Protein AF-A0AAD4XR88-F1 (afdb_monomer_lite)

Foldseek 3Di:
DPDDLCVLLVHDDDPSSVVDDLVRSVVSLVVSCVVLPCVVVVPDPCSVVSNVSNVVSNVQCNDPVSVVVSNVVVVVVVVVVVVVVVVVVVVVVVVVVVVVVVVVVVVVVVVVVVVVVVVVVVVVVVVVVVVDDDDDDDPPPPPPPPPPPDDDDDDDD

Structure (mmCIF, N/CA/C/O backbone):
data_AF-A0AAD4XR88-F1
#
_entry.id   AF-A0AAD4XR88-F1
#
loop_
_atom_site.group_PDB
_atom_site.id
_atom_site.type_symbol
_atom_site.label_atom_id
_atom_site.label_alt_id
_atom_site.label_comp_id
_atom_site.label_asym_id
_atom_site.label_entity_id
_atom_site.label_seq_id
_atom_site.pdbx_PDB_ins_code
_atom_site.Cartn_x
_atom_site.Cartn_y
_atom_site.Cartn_z
_atom_site.occupancy
_atom_site.B_iso_or_equiv
_atom_site.auth_seq_id
_atom_site.auth_comp_id
_atom_site.auth_asym_id
_atom_site.auth_atom_id
_atom_site.pdbx_PDB_model_num
ATOM 1 N N . MET A 1 1 ? -9.501 -11.304 -2.407 1.00 45.62 1 MET A N 1
ATOM 2 C CA . MET A 1 1 ? -9.636 -9.846 -2.602 1.00 45.62 1 MET A CA 1
ATOM 3 C C . MET A 1 1 ? -8.813 -9.168 -1.537 1.00 45.62 1 MET A C 1
ATOM 5 O O . MET A 1 1 ? -9.125 -9.312 -0.362 1.00 45.62 1 MET A O 1
ATOM 9 N N . GLU A 1 2 ? -7.738 -8.508 -1.936 1.00 64.38 2 GLU A N 1
ATOM 10 C CA . GLU A 1 2 ? -6.885 -7.794 -0.998 1.00 64.38 2 GLU A CA 1
ATOM 11 C C . GLU A 1 2 ? -7.485 -6.411 -0.774 1.00 64.38 2 GLU A C 1
ATOM 13 O O . GLU A 1 2 ? -7.442 -5.553 -1.649 1.00 64.38 2 GLU A O 1
ATOM 18 N N . THR A 1 3 ? -8.208 -6.275 0.331 1.00 77.06 3 THR A N 1
ATOM 19 C CA . THR A 1 3 ? -9.046 -5.106 0.605 1.00 77.06 3 THR A CA 1
ATOM 20 C C . THR A 1 3 ? -8.301 -4.228 1.592 1.00 77.06 3 THR A C 1
ATOM 22 O O . THR A 1 3 ? -7.911 -4.721 2.647 1.00 77.06 3 THR A O 1
ATOM 25 N N . ASP A 1 4 ? -8.113 -2.946 1.282 1.00 86.69 4 ASP A N 1
ATOM 26 C CA . ASP A 1 4 ? -7.461 -2.034 2.219 1.00 86.69 4 ASP A CA 1
ATOM 27 C C . ASP A 1 4 ? -8.335 -1.828 3.460 1.00 86.69 4 ASP A C 1
ATOM 29 O O . ASP A 1 4 ? -9.359 -1.141 3.424 1.00 86.69 4 ASP A O 1
ATOM 33 N N . HIS A 1 5 ? -7.921 -2.425 4.579 1.00 90.19 5 HIS A N 1
ATOM 34 C CA . HIS A 1 5 ? -8.684 -2.407 5.828 1.00 90.19 5 HIS A CA 1
ATOM 35 C C . HIS A 1 5 ? -8.903 -0.985 6.351 1.00 90.19 5 HIS A C 1
ATOM 37 O O . HIS A 1 5 ? -9.994 -0.666 6.821 1.00 90.19 5 HIS A O 1
ATOM 43 N N . TYR A 1 6 ? -7.916 -0.099 6.188 1.00 91.38 6 TYR A N 1
ATOM 44 C CA . TYR A 1 6 ? -8.051 1.313 6.548 1.00 91.38 6 TYR A CA 1
ATOM 45 C C . TYR A 1 6 ? -9.177 2.002 5.757 1.00 91.38 6 TYR A C 1
ATOM 47 O O . TYR A 1 6 ? -10.000 2.696 6.354 1.00 91.38 6 TYR A O 1
ATOM 55 N N . VAL A 1 7 ? -9.300 1.737 4.449 1.00 90.38 7 VAL A N 1
ATOM 56 C CA . VAL A 1 7 ? -10.356 2.320 3.596 1.00 90.38 7 VAL A CA 1
ATOM 57 C C . VAL A 1 7 ? -11.743 1.834 4.011 1.00 90.38 7 VAL A C 1
ATOM 59 O O . VAL A 1 7 ? -12.683 2.627 4.042 1.00 90.38 7 VAL A O 1
ATOM 62 N N . VAL A 1 8 ? -11.884 0.560 4.391 1.00 91.56 8 VAL A N 1
ATOM 63 C CA . VAL A 1 8 ? -13.170 -0.006 4.846 1.00 91.56 8 VAL A CA 1
ATOM 64 C C . VAL A 1 8 ? -13.685 0.703 6.105 1.00 91.56 8 VAL A C 1
ATOM 66 O O . VAL A 1 8 ? -14.886 0.944 6.240 1.00 91.56 8 VAL A O 1
ATOM 69 N N . LEU A 1 9 ? -12.782 1.097 7.006 1.00 90.75 9 LEU A N 1
ATOM 70 C CA . LEU A 1 9 ? -13.104 1.895 8.193 1.00 90.75 9 LEU A CA 1
ATOM 71 C C . LEU A 1 9 ? -13.278 3.396 7.902 1.00 90.75 9 LEU A C 1
ATOM 73 O O . LEU A 1 9 ? -13.705 4.136 8.787 1.00 90.75 9 LEU A O 1
ATOM 77 N N . GLY A 1 10 ? -12.986 3.850 6.680 1.00 88.75 10 GLY A N 1
ATOM 78 C CA . GLY A 1 10 ? -13.000 5.265 6.302 1.00 88.75 10 GLY A CA 1
ATOM 79 C C . GLY A 1 10 ? -11.789 6.049 6.815 1.00 88.75 10 GLY A C 1
ATOM 80 O O . GLY A 1 10 ? -11.880 7.259 7.003 1.00 88.75 10 GLY A O 1
ATOM 81 N N . LEU A 1 11 ? -10.675 5.365 7.079 1.00 89.75 11 LEU A N 1
ATOM 82 C CA . LEU A 1 11 ? -9.412 5.952 7.515 1.00 89.75 11 LEU A CA 1
ATOM 83 C C . LEU A 1 11 ? -8.451 6.128 6.326 1.00 89.75 11 LEU A C 1
ATOM 85 O O . LEU A 1 11 ? -8.517 5.366 5.355 1.00 89.75 11 LEU A O 1
ATOM 89 N N . PRO A 1 12 ? -7.539 7.116 6.379 1.00 86.69 12 PRO A N 1
ATOM 90 C CA . PRO A 1 12 ? -6.546 7.303 5.331 1.00 86.69 12 PRO A CA 1
ATOM 91 C C . PRO A 1 12 ? -5.568 6.120 5.295 1.00 86.69 12 PRO A C 1
ATOM 93 O O . PRO A 1 12 ? -5.097 5.655 6.333 1.00 86.69 12 PRO A O 1
ATOM 96 N N . SER A 1 13 ? -5.253 5.642 4.091 1.00 82.44 13 SER A N 1
ATOM 97 C CA . SER A 1 13 ? -4.280 4.560 3.880 1.00 82.44 13 SER A CA 1
ATOM 98 C C . SER A 1 13 ? -2.852 5.101 3.748 1.00 82.44 13 SER A C 1
ATOM 100 O O . SER A 1 13 ? -2.653 6.227 3.291 1.00 82.44 13 SER A O 1
ATOM 102 N N . GLY A 1 14 ? -1.856 4.300 4.142 1.00 76.88 14 GLY A N 1
ATOM 103 C CA . GLY A 1 14 ? -0.428 4.641 4.065 1.00 76.88 14 GLY A CA 1
ATOM 104 C C . GLY A 1 14 ? 0.159 5.171 5.379 1.00 76.88 14 GLY A C 1
ATOM 105 O O . GLY A 1 14 ? -0.297 4.815 6.465 1.00 76.88 14 GLY A O 1
ATOM 106 N N . ASP A 1 15 ? 1.158 6.054 5.285 1.00 75.31 15 ASP A N 1
ATOM 107 C CA . ASP A 1 15 ? 1.822 6.687 6.436 1.00 75.31 15 ASP A CA 1
ATOM 108 C C . ASP A 1 15 ? 0.881 7.351 7.461 1.00 75.31 15 ASP A C 1
ATOM 110 O O . ASP A 1 15 ? 1.130 7.204 8.662 1.00 75.31 15 ASP A O 1
ATOM 1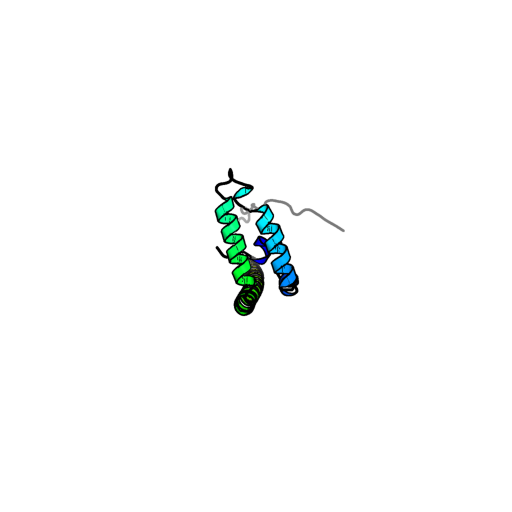14 N N . PRO A 1 16 ? -0.208 8.056 7.073 1.00 80.81 16 PRO A N 1
ATOM 115 C CA . PRO A 1 16 ? -1.155 8.584 8.057 1.00 80.81 16 PRO A CA 1
ATOM 116 C C . PRO A 1 16 ? -1.950 7.472 8.760 1.00 80.81 16 PRO A C 1
ATOM 118 O O . PRO A 1 16 ? -2.250 7.609 9.943 1.00 80.81 16 PRO A O 1
ATOM 121 N N . GLY A 1 17 ? -2.219 6.358 8.067 1.00 79.31 17 GLY A N 1
ATOM 122 C CA . GLY A 1 17 ? -2.867 5.148 8.591 1.00 79.31 17 GLY A CA 1
ATOM 123 C C . GLY A 1 17 ? -2.103 4.528 9.767 1.00 79.31 17 GLY A C 1
ATOM 124 O O . GLY A 1 17 ? -2.668 4.162 10.799 1.00 79.31 17 GLY A O 1
ATOM 125 N N . LYS A 1 18 ? -0.775 4.491 9.643 1.00 80.50 18 LYS A N 1
ATOM 126 C CA . LYS A 1 18 ? 0.133 3.936 10.655 1.00 80.50 18 LYS A CA 1
ATOM 127 C C . LYS A 1 18 ? 0.195 4.769 11.939 1.00 80.50 18 LYS A C 1
ATOM 129 O O . LYS A 1 18 ? 0.441 4.224 13.009 1.00 80.50 18 LYS A O 1
ATOM 134 N N . LYS A 1 19 ? -0.048 6.081 11.848 1.00 85.19 19 LYS A N 1
ATOM 135 C CA . LYS A 1 19 ? -0.005 7.008 12.994 1.00 85.19 19 LYS A CA 1
ATOM 136 C C . LYS A 1 19 ? -1.264 6.972 13.866 1.00 85.19 19 LYS A C 1
ATOM 138 O O . LYS A 1 19 ? -1.252 7.551 14.947 1.00 85.19 19 LYS A O 1
ATOM 143 N N . LEU A 1 20 ? -2.342 6.329 13.408 1.00 88.06 20 LEU A N 1
ATOM 144 C CA . LEU A 1 20 ? -3.592 6.244 14.164 1.00 88.06 20 LEU A CA 1
ATOM 145 C C . LEU A 1 20 ? -3.447 5.361 15.402 1.00 88.06 20 LEU A C 1
ATOM 147 O O . LEU A 1 20 ? -2.887 4.261 15.338 1.00 88.06 20 LEU A O 1
ATOM 151 N N . THR A 1 21 ? -4.020 5.831 16.508 1.00 90.31 21 THR A N 1
ATOM 152 C CA . THR A 1 21 ? -4.098 5.068 17.754 1.00 90.31 21 THR A CA 1
ATOM 153 C C . THR A 1 21 ? -5.246 4.062 17.707 1.00 90.31 21 THR A C 1
ATOM 155 O O . THR A 1 21 ? -6.217 4.224 16.962 1.00 90.31 21 THR A O 1
ATOM 158 N N . ASP A 1 22 ? -5.190 3.029 18.545 1.00 90.62 22 ASP A N 1
ATOM 159 C CA . ASP A 1 22 ? -6.248 2.009 18.601 1.00 90.62 22 ASP A CA 1
ATOM 160 C C . ASP A 1 22 ? -7.598 2.599 19.042 1.00 90.62 22 ASP A C 1
ATOM 162 O O . ASP A 1 22 ? -8.669 2.108 18.667 1.00 90.62 22 ASP A O 1
ATOM 166 N N . ALA A 1 23 ? -7.560 3.702 19.799 1.00 91.94 23 ALA A N 1
ATOM 167 C CA . ALA A 1 23 ? -8.739 4.470 20.177 1.00 91.94 23 ALA A CA 1
ATOM 168 C C . ALA A 1 23 ? -9.437 5.086 18.953 1.00 91.94 23 ALA A C 1
ATOM 170 O O . ALA A 1 23 ? -10.667 5.012 18.851 1.00 91.94 23 A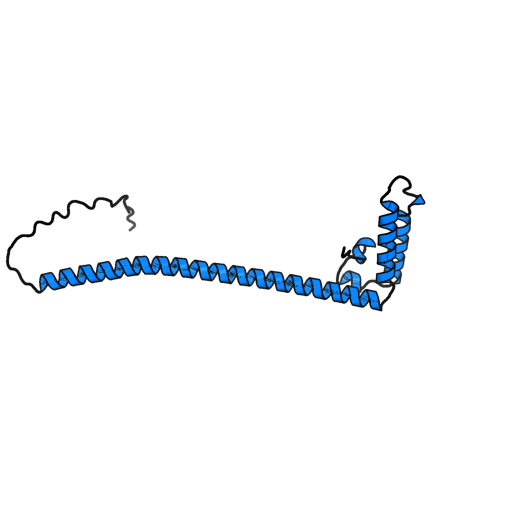LA A O 1
ATOM 171 N N . ASP A 1 24 ? -8.671 5.625 18.003 1.00 91.94 24 ASP A N 1
ATOM 172 C CA . ASP A 1 24 ? -9.202 6.214 16.772 1.00 91.94 24 ASP A CA 1
ATOM 173 C C . ASP A 1 24 ? -9.816 5.146 15.864 1.00 91.94 24 ASP A C 1
ATOM 175 O O . ASP A 1 24 ? -10.928 5.319 15.359 1.00 91.94 24 ASP A O 1
ATOM 179 N N . ILE A 1 25 ? -9.148 3.995 15.733 1.00 92.50 25 ILE A N 1
ATOM 180 C CA . ILE A 1 25 ? -9.642 2.846 14.958 1.00 92.50 25 ILE A CA 1
ATOM 181 C C . ILE A 1 25 ? -10.957 2.330 15.557 1.00 92.50 25 ILE A C 1
ATOM 183 O O . ILE A 1 25 ? -11.940 2.111 14.844 1.00 92.50 25 ILE A O 1
ATOM 187 N N . LYS A 1 26 ? -11.028 2.209 16.888 1.00 93.31 26 LYS A N 1
ATOM 188 C CA . LYS A 1 26 ? -12.248 1.803 17.598 1.00 93.31 26 LYS A CA 1
ATOM 189 C C . LYS A 1 26 ? -13.378 2.821 17.434 1.00 93.31 26 LYS A C 1
ATOM 191 O O . LYS A 1 26 ? -14.542 2.431 17.320 1.00 93.31 26 LYS A O 1
ATOM 196 N N . LYS A 1 27 ? -13.067 4.119 17.429 1.00 94.50 27 LYS A N 1
ATOM 197 C CA . LYS A 1 27 ? -14.049 5.186 17.197 1.00 94.50 27 LYS A CA 1
ATOM 198 C C . LYS A 1 27 ? -14.605 5.118 15.774 1.00 94.50 27 LYS A C 1
ATOM 200 O O . LYS A 1 27 ? -15.825 5.133 15.616 1.00 94.50 27 LYS A O 1
ATOM 205 N N . ALA A 1 28 ? -13.739 4.972 14.772 1.00 94.12 28 ALA A N 1
ATOM 206 C CA . ALA A 1 28 ? -14.130 4.827 13.370 1.00 94.12 28 ALA A CA 1
ATOM 207 C C . ALA A 1 28 ? -15.025 3.596 13.154 1.00 94.12 28 ALA A C 1
ATOM 209 O O . ALA A 1 28 ? -16.109 3.717 12.579 1.00 94.12 28 ALA A O 1
ATOM 210 N N . TYR A 1 29 ? -14.646 2.447 13.726 1.00 95.12 29 TYR A N 1
ATOM 211 C CA . TYR A 1 29 ? -15.446 1.221 13.688 1.00 95.12 29 TYR A CA 1
ATOM 212 C C . TYR A 1 29 ? -16.856 1.431 14.248 1.00 95.12 29 TYR A C 1
ATOM 214 O O . TYR A 1 29 ? -17.839 1.102 13.591 1.00 95.12 29 TYR A O 1
ATOM 222 N N . LYS A 1 30 ? -16.984 2.041 15.434 1.00 94.12 30 LYS A N 1
ATOM 223 C CA . LYS A 1 30 ? -18.292 2.293 16.063 1.00 94.12 30 LYS A CA 1
ATOM 224 C C . LYS A 1 30 ? -19.191 3.212 15.239 1.00 94.12 30 LYS A C 1
ATOM 226 O O . LYS A 1 30 ? -20.414 3.096 15.315 1.00 94.12 30 LYS A O 1
ATOM 231 N N . THR A 1 31 ? -18.618 4.176 14.527 1.00 93.62 31 THR A N 1
ATOM 232 C CA . THR A 1 31 ? -19.377 5.065 13.640 1.00 93.62 31 THR A CA 1
ATOM 233 C C . THR A 1 31 ? -19.848 4.295 12.410 1.00 93.62 31 THR A C 1
ATOM 235 O O . THR A 1 31 ? -21.050 4.229 12.164 1.00 93.62 31 THR A O 1
ATOM 238 N N . LYS A 1 32 ? -18.939 3.589 11.730 1.00 92.62 32 LYS A N 1
ATOM 239 C CA . LYS A 1 32 ? -19.258 2.783 10.543 1.00 92.62 32 LYS A CA 1
ATOM 240 C C . LYS A 1 32 ? -20.229 1.639 10.821 1.00 92.62 32 LYS A C 1
ATOM 242 O O . LYS A 1 32 ? -21.139 1.408 10.032 1.00 92.62 32 LYS A O 1
ATOM 247 N N . ALA A 1 33 ? -20.103 0.966 11.961 1.00 93.12 33 ALA A N 1
ATOM 248 C CA . ALA A 1 33 ? -20.995 -0.122 12.351 1.00 93.12 33 ALA A CA 1
ATOM 249 C C . ALA A 1 33 ? -22.440 0.363 12.535 1.00 93.12 33 ALA A C 1
ATOM 251 O O . ALA A 1 33 ? -23.371 -0.347 12.179 1.00 93.12 33 ALA A O 1
ATOM 252 N N . ARG A 1 34 ? -22.639 1.591 13.036 1.00 91.62 34 ARG A N 1
ATOM 253 C CA . ARG A 1 34 ? -23.972 2.203 13.182 1.00 91.62 34 ARG A CA 1
ATOM 254 C C . ARG A 1 34 ? -24.590 2.649 11.858 1.00 91.62 34 ARG A C 1
ATOM 256 O O . ARG A 1 34 ? -25.814 2.774 11.801 1.00 91.62 34 ARG A O 1
ATOM 263 N N . GLU A 1 35 ? -23.766 2.928 10.851 1.00 89.12 35 GLU A N 1
ATOM 264 C CA . GLU A 1 35 ? -24.186 3.282 9.488 1.00 89.12 35 GLU A CA 1
ATOM 265 C C . GLU A 1 35 ? -24.538 2.035 8.666 1.00 89.12 35 GLU A C 1
ATOM 267 O O . GLU A 1 35 ? -25.523 2.030 7.934 1.00 89.12 35 GLU A O 1
ATOM 272 N N . LEU A 1 36 ? -23.737 0.974 8.799 1.00 90.06 36 LEU A N 1
ATOM 273 C CA . LEU A 1 36 ? -23.838 -0.256 8.008 1.00 90.06 36 LEU A CA 1
ATOM 274 C C . LEU A 1 36 ? -24.621 -1.379 8.705 1.00 90.06 36 LEU A C 1
ATOM 276 O O . LEU A 1 36 ? -24.625 -2.506 8.216 1.00 90.06 36 LEU A O 1
ATOM 280 N N . HIS A 1 37 ? -25.271 -1.098 9.835 1.00 87.62 37 HIS A N 1
ATOM 281 C CA . HIS A 1 37 ? -26.010 -2.111 10.582 1.00 87.62 37 HIS A CA 1
ATOM 282 C C . HIS A 1 37 ? -27.195 -2.660 9.760 1.00 87.62 37 HIS A C 1
ATOM 284 O O . HIS A 1 37 ? -27.980 -1.856 9.243 1.00 87.62 37 HIS A O 1
ATOM 290 N N . PRO A 1 38 ? -27.385 -3.992 9.676 1.00 89.88 38 PRO A N 1
ATOM 291 C CA . PRO A 1 38 ? -28.454 -4.596 8.873 1.00 89.88 38 PRO A CA 1
ATOM 292 C C . PRO A 1 38 ? -29.861 -4.192 9.337 1.00 89.88 38 PRO A C 1
ATOM 294 O O . PRO A 1 38 ? -30.747 -4.037 8.507 1.00 89.88 38 PRO A O 1
ATOM 297 N N . ASP A 1 39 ? -30.048 -3.913 10.632 1.00 89.00 39 ASP A N 1
ATOM 298 C CA . ASP A 1 39 ? -31.331 -3.439 11.195 1.00 89.00 39 ASP A CA 1
ATOM 299 C C . ASP A 1 39 ? -31.819 -2.118 10.575 1.00 89.00 39 ASP A C 1
ATOM 301 O O . ASP A 1 39 ? -33.005 -1.924 10.343 1.00 89.00 39 ASP A O 1
ATOM 305 N N . LYS A 1 40 ? -30.896 -1.206 10.237 1.00 86.62 40 LYS A N 1
ATOM 306 C CA . LYS A 1 40 ? -31.244 0.073 9.593 1.00 86.62 40 LYS A CA 1
ATOM 307 C C . LYS A 1 40 ? -31.376 -0.038 8.077 1.00 86.62 40 LYS A C 1
ATOM 309 O O . LYS A 1 40 ? -31.850 0.897 7.437 1.00 86.62 40 LYS A O 1
ATOM 314 N N . ARG A 1 41 ? -30.912 -1.147 7.498 1.00 83.75 41 ARG A N 1
ATOM 315 C CA . ARG A 1 41 ? -30.885 -1.406 6.055 1.00 83.75 41 ARG A CA 1
ATOM 316 C C . ARG A 1 41 ? -31.490 -2.77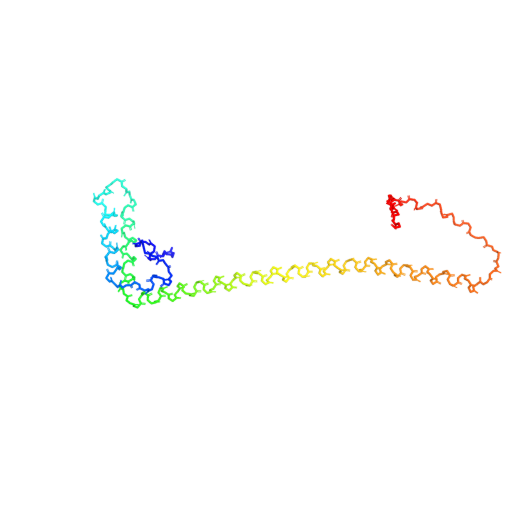6 5.729 1.00 83.75 41 ARG A C 1
ATOM 318 O O . ARG A 1 41 ? -30.824 -3.592 5.093 1.00 83.75 41 ARG A O 1
ATOM 325 N N . PRO A 1 42 ? -32.752 -3.032 6.121 1.00 81.75 42 PRO A N 1
ATOM 326 C CA . PRO A 1 42 ? -33.395 -4.325 5.888 1.00 81.75 42 PRO A CA 1
ATOM 327 C C . PRO A 1 42 ? -33.616 -4.623 4.395 1.00 81.75 42 PRO A C 1
ATOM 329 O O . PRO A 1 42 ? -33.747 -5.780 4.013 1.00 81.75 42 PRO A O 1
ATOM 332 N N . ASN A 1 43 ? -33.618 -3.591 3.546 1.00 83.94 43 ASN A N 1
ATOM 333 C CA . ASN A 1 43 ? -33.870 -3.711 2.107 1.00 83.94 43 ASN A CA 1
ATOM 334 C C . ASN A 1 43 ? -32.599 -3.971 1.276 1.00 83.94 43 ASN A C 1
ATOM 336 O O . ASN A 1 43 ? -32.703 -4.254 0.085 1.00 83.94 43 ASN A O 1
ATOM 340 N N . ASP A 1 44 ? -31.406 -3.868 1.876 1.00 87.50 44 ASP A N 1
ATOM 341 C CA . ASP A 1 44 ? -30.135 -4.038 1.170 1.00 87.50 44 ASP A CA 1
ATOM 342 C C . ASP A 1 44 ? -29.561 -5.448 1.410 1.00 87.50 44 ASP A C 1
ATOM 344 O O . ASP A 1 44 ? -29.014 -5.713 2.486 1.00 87.50 44 ASP A O 1
ATOM 348 N N . PRO A 1 45 ? -29.548 -6.350 0.409 1.00 86.56 45 PRO A N 1
ATOM 349 C CA . PRO A 1 45 ? -28.974 -7.693 0.571 1.00 86.56 45 PRO A CA 1
ATOM 350 C C . PRO A 1 45 ? -27.456 -7.666 0.830 1.00 86.56 45 PRO A C 1
ATOM 352 O O . PRO A 1 45 ? -26.889 -8.593 1.407 1.00 86.56 45 PRO A O 1
ATOM 355 N N . ASN A 1 46 ? -26.786 -6.572 0.456 1.00 88.38 46 ASN A N 1
ATOM 356 C CA . ASN A 1 46 ? -25.351 -6.376 0.661 1.00 88.38 46 ASN A CA 1
ATOM 357 C C . ASN A 1 46 ? -24.991 -5.832 2.054 1.00 88.38 46 ASN A C 1
ATOM 359 O O . ASN A 1 46 ? -23.803 -5.761 2.381 1.00 88.38 46 ASN A O 1
ATOM 363 N N . ALA A 1 47 ? -25.969 -5.438 2.880 1.00 88.81 47 ALA A N 1
ATOM 364 C CA . ALA A 1 47 ? -25.705 -4.876 4.207 1.00 88.81 47 ALA A CA 1
ATOM 365 C C . ALA A 1 47 ? -24.923 -5.861 5.088 1.00 88.81 47 ALA A C 1
ATOM 367 O O . ALA A 1 47 ? -23.920 -5.483 5.691 1.00 88.81 47 ALA A O 1
ATOM 368 N N . ASN A 1 48 ? -25.310 -7.139 5.065 1.00 89.25 48 ASN A N 1
ATOM 369 C CA . ASN A 1 48 ? -24.635 -8.190 5.824 1.00 89.25 48 ASN A CA 1
ATOM 370 C C . ASN A 1 48 ? -23.176 -8.387 5.371 1.00 89.25 48 ASN A C 1
ATOM 372 O O . ASN A 1 48 ? -22.261 -8.416 6.190 1.00 89.25 48 ASN A O 1
ATOM 376 N N . ILE A 1 49 ? -22.936 -8.429 4.056 1.00 91.12 49 ILE A N 1
ATOM 377 C CA . ILE A 1 49 ? -21.590 -8.599 3.483 1.00 91.12 49 ILE A CA 1
ATOM 378 C C . ILE A 1 49 ? -20.686 -7.421 3.865 1.00 91.12 49 ILE A C 1
ATOM 380 O O . ILE A 1 49 ? -19.529 -7.606 4.239 1.00 91.12 49 ILE A O 1
ATOM 384 N N . ASN A 1 50 ? -21.202 -6.195 3.780 1.00 90.12 50 ASN A N 1
ATOM 385 C CA . ASN A 1 50 ? -20.442 -4.996 4.123 1.00 90.12 50 ASN A CA 1
ATOM 386 C C . ASN A 1 50 ? -20.148 -4.915 5.625 1.00 90.12 50 ASN A C 1
ATOM 388 O O . ASN A 1 50 ? -19.045 -4.524 6.007 1.00 90.12 50 ASN A O 1
ATOM 392 N N . PHE A 1 51 ? -21.096 -5.329 6.468 1.00 92.38 51 PHE A N 1
ATOM 393 C CA . PHE A 1 51 ? -20.893 -5.418 7.910 1.00 92.38 51 PHE A CA 1
ATOM 394 C C . PHE A 1 51 ? -19.834 -6.468 8.268 1.00 92.38 51 PHE A C 1
ATOM 396 O O . PHE A 1 51 ? -18.919 -6.183 9.039 1.00 92.38 51 PHE A O 1
ATOM 403 N N . GLN A 1 52 ? -19.878 -7.639 7.628 1.00 92.06 52 GLN A N 1
ATOM 404 C CA . GLN A 1 52 ? -18.865 -8.677 7.805 1.00 92.06 52 GLN A CA 1
ATOM 405 C C . GLN A 1 52 ? -17.472 -8.180 7.389 1.00 92.06 52 GLN A C 1
ATOM 407 O O . GLN A 1 52 ? -16.515 -8.338 8.142 1.00 92.06 52 GLN A O 1
ATOM 412 N N . LYS A 1 53 ? -17.356 -7.494 6.242 1.00 92.88 53 LYS A N 1
ATOM 413 C CA . LYS A 1 53 ? -16.096 -6.869 5.791 1.00 92.88 53 LYS A CA 1
ATOM 414 C C . LYS A 1 53 ? -15.566 -5.833 6.783 1.00 92.88 53 LYS A C 1
ATOM 416 O O . LYS A 1 53 ? -14.357 -5.781 7.021 1.00 92.88 53 LYS A O 1
ATOM 421 N N . LEU A 1 54 ? -16.450 -5.010 7.351 1.00 93.56 54 LEU A N 1
ATOM 422 C CA . LEU A 1 54 ? -16.092 -4.033 8.377 1.00 93.56 54 LEU A CA 1
ATOM 423 C C . LEU A 1 54 ? -15.534 -4.731 9.623 1.00 93.56 54 LEU A C 1
ATOM 425 O O . LEU A 1 54 ? -14.499 -4.315 10.141 1.00 93.56 54 LEU A O 1
ATOM 429 N N . GLN A 1 55 ? -16.183 -5.806 10.065 1.00 93.69 55 GLN A N 1
ATOM 430 C CA . GLN A 1 55 ? -15.768 -6.567 11.238 1.00 93.69 55 GLN A CA 1
ATOM 431 C C . GLN A 1 55 ? -14.418 -7.260 11.027 1.00 93.69 55 GLN A C 1
ATOM 433 O O . GLN A 1 55 ? -13.505 -7.054 11.821 1.00 93.69 55 GLN A O 1
ATOM 438 N N . THR A 1 56 ? -14.228 -7.955 9.899 1.00 93.50 56 THR A N 1
ATOM 439 C CA . THR A 1 56 ? -12.936 -8.570 9.550 1.00 93.50 56 THR A CA 1
ATOM 440 C C . THR A 1 56 ? -11.810 -7.537 9.477 1.00 93.50 56 THR A C 1
ATOM 442 O O . THR A 1 56 ? -10.697 -7.798 9.926 1.00 93.50 56 THR A O 1
ATOM 445 N N . SER A 1 57 ? -12.092 -6.344 8.944 1.00 93.56 57 SER A N 1
ATOM 446 C CA . SER A 1 57 ? -11.100 -5.264 8.869 1.00 93.56 57 SER A CA 1
ATOM 447 C C . SER A 1 57 ? -10.714 -4.746 10.255 1.00 93.56 57 SER A C 1
ATOM 449 O O . SER A 1 57 ? -9.537 -4.504 10.514 1.00 93.56 57 SER A O 1
ATOM 451 N N . TYR A 1 58 ? -11.682 -4.614 11.165 1.00 94.44 58 TYR A N 1
ATOM 452 C CA . TYR A 1 58 ? -11.411 -4.228 12.547 1.00 94.44 58 TYR A CA 1
ATOM 453 C C . TYR A 1 58 ? -10.582 -5.282 13.288 1.00 94.44 58 TYR A C 1
ATOM 455 O O . TYR A 1 58 ? -9.625 -4.918 13.966 1.00 94.44 58 TYR A O 1
ATOM 463 N N . ASP A 1 59 ? -10.884 -6.569 13.113 1.00 93.50 59 ASP A N 1
ATOM 464 C CA . ASP A 1 59 ? -10.155 -7.659 13.774 1.00 93.50 59 ASP A CA 1
ATOM 465 C C . ASP A 1 59 ? -8.674 -7.705 13.365 1.00 93.50 59 ASP A C 1
ATOM 467 O O . ASP A 1 59 ? -7.804 -7.978 14.189 1.00 93.50 59 ASP A O 1
ATOM 471 N N . ILE A 1 60 ? -8.367 -7.394 12.102 1.00 92.75 60 ILE A N 1
ATOM 472 C CA . ILE A 1 60 ? -6.988 -7.335 11.596 1.00 92.75 60 ILE A CA 1
ATOM 473 C C . ILE A 1 60 ? -6.241 -6.120 12.152 1.00 92.75 60 ILE A C 1
ATOM 475 O O . ILE A 1 60 ? -5.077 -6.240 12.524 1.00 92.75 60 ILE A O 1
ATOM 479 N N . LEU A 1 61 ? -6.893 -4.956 12.219 1.00 90.94 61 LEU A N 1
ATOM 480 C CA . LEU A 1 61 ? -6.249 -3.722 12.680 1.00 90.94 61 LEU A CA 1
ATOM 481 C C . LEU A 1 61 ? -6.160 -3.605 14.204 1.00 90.94 61 LEU A C 1
ATOM 483 O O . LEU A 1 61 ? -5.321 -2.858 14.699 1.00 90.94 61 LEU A O 1
ATOM 487 N N . LYS A 1 62 ? -7.017 -4.314 14.942 1.00 92.00 62 LYS A N 1
ATOM 488 C CA . LYS A 1 62 ? -6.990 -4.368 16.407 1.00 92.00 62 LYS A CA 1
ATOM 489 C C . LYS A 1 62 ? -5.784 -5.155 16.924 1.00 92.00 62 LYS A C 1
ATOM 491 O O . LYS A 1 62 ? -5.233 -4.800 17.961 1.00 92.00 62 LYS A O 1
ATOM 496 N N . ASP A 1 63 ? -5.395 -6.222 16.230 1.00 92.94 63 ASP A N 1
ATOM 497 C CA . ASP A 1 63 ? -4.265 -7.059 16.628 1.00 92.94 63 ASP A CA 1
ATOM 498 C C . ASP A 1 63 ? -2.949 -6.450 16.125 1.00 92.94 63 ASP A C 1
ATOM 500 O O . ASP A 1 63 ? -2.686 -6.421 14.922 1.00 92.94 63 ASP A O 1
ATOM 504 N N . GLU A 1 64 ? -2.069 -6.032 17.038 1.00 90.94 64 GLU A N 1
ATOM 505 C CA . GLU A 1 64 ? -0.803 -5.369 16.685 1.00 90.94 64 GLU A CA 1
ATOM 506 C C . GLU A 1 64 ? 0.066 -6.182 15.714 1.00 90.94 64 GLU A C 1
ATOM 508 O O . GLU A 1 64 ? 0.684 -5.624 14.808 1.00 90.94 64 GLU A O 1
ATOM 513 N N . ILE A 1 65 ? 0.118 -7.506 15.885 1.00 92.88 65 ILE A N 1
ATOM 514 C CA . ILE A 1 65 ? 0.919 -8.399 15.034 1.00 92.88 65 ILE A CA 1
ATOM 515 C C . ILE A 1 65 ? 0.361 -8.417 13.606 1.00 92.88 65 ILE A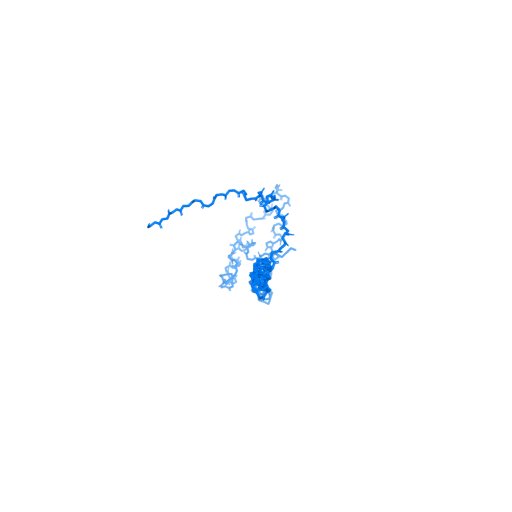 C 1
ATOM 517 O O . ILE A 1 65 ? 1.116 -8.293 12.640 1.00 92.88 65 ILE A O 1
ATOM 521 N N . LYS A 1 66 ? -0.964 -8.538 13.462 1.00 92.44 66 LYS A N 1
ATOM 522 C CA . LYS A 1 66 ? -1.625 -8.554 12.151 1.00 92.44 66 LYS A CA 1
ATOM 523 C C . LYS A 1 66 ? -1.526 -7.192 11.475 1.00 92.44 66 LYS A C 1
ATOM 525 O O . LYS A 1 66 ? -1.238 -7.139 10.283 1.00 92.44 66 LYS A O 1
ATOM 530 N N . ARG A 1 67 ? -1.675 -6.107 12.240 1.00 91.31 67 ARG A N 1
ATOM 531 C CA . ARG A 1 67 ? -1.493 -4.733 11.763 1.00 91.31 67 ARG A CA 1
ATOM 532 C C . ARG A 1 67 ? -0.085 -4.509 11.219 1.00 91.31 67 ARG A C 1
ATOM 534 O O . ARG A 1 67 ? 0.047 -4.029 10.101 1.00 91.31 67 ARG A O 1
ATOM 541 N N . LYS A 1 68 ? 0.955 -4.925 11.951 1.00 90.94 68 LYS A N 1
ATOM 542 C CA . LYS A 1 68 ? 2.350 -4.832 11.484 1.00 90.94 68 LYS A CA 1
ATOM 543 C C . LYS A 1 68 ? 2.570 -5.607 10.187 1.00 90.94 68 LYS A C 1
ATOM 545 O O . LYS A 1 68 ? 3.082 -5.044 9.231 1.00 90.94 68 LYS A O 1
ATOM 550 N N . CYS A 1 69 ? 2.119 -6.860 10.128 1.00 91.31 69 CYS A N 1
ATOM 551 C CA . CYS A 1 69 ? 2.249 -7.682 8.923 1.00 91.31 69 CYS A CA 1
ATOM 552 C C . CYS A 1 69 ? 1.533 -7.055 7.714 1.00 91.31 69 CYS A C 1
ATOM 554 O O . CYS A 1 69 ? 2.072 -7.044 6.607 1.00 91.31 69 CYS A O 1
ATOM 556 N N . PHE A 1 70 ? 0.342 -6.495 7.930 1.00 90.31 70 PHE A N 1
ATOM 557 C CA . PHE A 1 70 ? -0.406 -5.789 6.897 1.00 90.31 70 PHE A CA 1
ATOM 558 C C . PHE A 1 70 ? 0.316 -4.516 6.431 1.00 90.31 70 PHE A C 1
ATOM 560 O O . PHE A 1 70 ? 0.461 -4.300 5.228 1.00 90.31 70 PHE A O 1
ATOM 567 N N . ASP A 1 71 ? 0.822 -3.706 7.361 1.00 90.00 71 ASP A N 1
ATOM 568 C CA . ASP A 1 71 ? 1.577 -2.490 7.051 1.00 90.00 71 ASP A CA 1
ATOM 569 C C . ASP A 1 71 ? 2.873 -2.811 6.278 1.00 90.00 71 ASP A C 1
ATOM 571 O O . ASP A 1 71 ? 3.197 -2.128 5.303 1.00 90.00 71 ASP A O 1
ATOM 575 N N . ASP A 1 72 ? 3.585 -3.876 6.657 1.00 90.12 72 ASP A N 1
ATOM 576 C CA . ASP A 1 72 ? 4.781 -4.352 5.953 1.00 90.12 72 ASP A CA 1
ATOM 577 C C . ASP A 1 72 ? 4.436 -4.800 4.530 1.00 90.12 72 ASP A C 1
ATOM 579 O O . ASP A 1 72 ? 5.107 -4.431 3.564 1.00 90.12 72 ASP A O 1
ATOM 583 N N . LEU A 1 73 ? 3.346 -5.550 4.372 1.00 89.94 73 LEU A N 1
ATOM 584 C CA . LEU A 1 73 ? 2.861 -5.979 3.068 1.00 89.94 73 LEU A CA 1
ATOM 585 C C . LEU A 1 73 ? 2.506 -4.782 2.172 1.00 89.94 73 LEU A C 1
ATOM 587 O O . LEU A 1 73 ? 2.871 -4.770 0.991 1.00 89.94 73 LEU A O 1
ATOM 591 N N . LEU A 1 74 ? 1.842 -3.759 2.718 1.00 88.44 74 LEU A N 1
ATOM 592 C CA . LEU A 1 74 ? 1.552 -2.522 1.992 1.00 88.44 74 LEU A CA 1
ATOM 593 C C . LEU A 1 74 ? 2.838 -1.803 1.580 1.00 88.44 74 LEU A C 1
ATOM 595 O O . LEU A 1 74 ? 2.963 -1.378 0.429 1.00 88.44 74 LEU A O 1
ATOM 599 N N . HIS A 1 75 ? 3.816 -1.719 2.481 1.00 87.81 75 HIS A N 1
ATOM 600 C CA . HIS A 1 75 ? 5.120 -1.136 2.188 1.00 87.81 75 HIS A CA 1
ATOM 601 C C . HIS A 1 75 ? 5.821 -1.876 1.038 1.00 87.81 75 HIS A C 1
ATOM 603 O O . HIS A 1 75 ? 6.238 -1.250 0.058 1.00 87.81 75 HIS A O 1
ATOM 609 N N . PHE A 1 76 ? 5.875 -3.211 1.085 1.00 90.38 76 PHE A N 1
ATOM 610 C CA . PHE A 1 76 ? 6.459 -4.022 0.016 1.00 90.38 76 PHE A CA 1
ATOM 611 C C . PHE A 1 76 ? 5.709 -3.879 -1.309 1.00 90.38 76 PHE A C 1
ATOM 613 O O . PHE A 1 76 ? 6.345 -3.848 -2.365 1.00 90.38 76 PHE A O 1
ATOM 620 N N . ARG A 1 77 ? 4.375 -3.756 -1.290 1.00 87.94 77 ARG A N 1
ATOM 621 C CA . ARG A 1 77 ? 3.579 -3.503 -2.500 1.00 87.94 77 ARG A CA 1
ATOM 622 C C . ARG A 1 77 ? 3.964 -2.175 -3.138 1.00 87.94 77 ARG A C 1
ATOM 624 O O . ARG A 1 77 ? 4.262 -2.148 -4.331 1.00 87.94 77 ARG A O 1
ATOM 631 N N . VAL A 1 78 ? 3.987 -1.097 -2.355 1.00 87.62 78 VAL A N 1
ATOM 632 C CA . VAL A 1 78 ? 4.353 0.240 -2.846 1.00 87.62 78 VAL A CA 1
ATOM 633 C C . VAL A 1 78 ? 5.784 0.236 -3.385 1.00 87.62 78 VAL A C 1
ATOM 635 O O . VAL A 1 78 ? 6.042 0.767 -4.465 1.00 87.62 78 VAL A O 1
ATOM 638 N N . GLN A 1 79 ? 6.713 -0.416 -2.684 1.00 89.19 79 GLN A N 1
ATOM 639 C CA . GLN A 1 79 ? 8.102 -0.546 -3.119 1.00 89.19 79 GLN A CA 1
ATOM 640 C C . GLN A 1 79 ? 8.222 -1.326 -4.435 1.00 89.19 79 GLN A C 1
ATOM 642 O O . GLN A 1 79 ? 8.899 -0.871 -5.358 1.00 89.19 79 GLN A O 1
ATOM 647 N N . ARG A 1 80 ? 7.529 -2.463 -4.559 1.00 89.69 80 ARG A N 1
ATOM 648 C CA . ARG A 1 80 ? 7.514 -3.278 -5.781 1.00 89.69 80 ARG A CA 1
ATOM 649 C C . ARG A 1 80 ? 6.916 -2.516 -6.957 1.00 89.69 80 ARG A C 1
ATOM 651 O O . ARG A 1 80 ? 7.466 -2.567 -8.052 1.00 89.69 80 ARG A O 1
ATOM 658 N N . GLN A 1 81 ? 5.818 -1.795 -6.739 1.00 88.06 81 GLN A N 1
ATOM 659 C CA . GLN A 1 81 ? 5.180 -1.002 -7.785 1.00 88.06 81 GLN A CA 1
ATOM 660 C C . GLN A 1 81 ? 6.124 0.090 -8.296 1.00 88.06 81 GLN A C 1
ATOM 662 O O . GLN A 1 81 ? 6.311 0.212 -9.504 1.00 88.06 81 GLN A O 1
ATOM 667 N N . ARG A 1 82 ? 6.802 0.806 -7.387 1.00 87.75 82 ARG A N 1
ATOM 668 C CA . ARG A 1 82 ? 7.836 1.789 -7.748 1.00 87.75 82 ARG A CA 1
ATOM 669 C C . ARG A 1 82 ? 8.957 1.159 -8.573 1.00 87.75 82 ARG A C 1
ATOM 671 O O . ARG A 1 82 ? 9.336 1.720 -9.597 1.00 87.75 82 ARG A O 1
ATOM 678 N N . GLN A 1 83 ? 9.462 -0.004 -8.158 1.00 85.88 83 GLN A N 1
ATOM 679 C CA . GLN A 1 83 ? 10.512 -0.719 -8.890 1.00 85.88 83 GLN A CA 1
ATOM 680 C C . GLN A 1 83 ? 10.049 -1.159 -10.283 1.00 85.88 83 GLN A C 1
ATOM 682 O O . GLN A 1 83 ? 10.787 -0.955 -11.244 1.00 85.88 83 GLN A O 1
ATOM 687 N N . SER A 1 84 ? 8.833 -1.701 -10.413 1.00 86.81 84 SER A N 1
ATOM 688 C CA . SER A 1 84 ? 8.266 -2.094 -11.710 1.00 86.81 84 SER A CA 1
ATOM 689 C C . SER A 1 84 ? 8.195 -0.904 -12.656 1.00 86.81 84 SER A C 1
ATOM 691 O O . SER A 1 84 ? 8.774 -0.955 -13.735 1.00 86.81 84 SER A O 1
ATOM 693 N N . SER A 1 85 ? 7.596 0.206 -12.215 1.00 83.88 85 SER A N 1
ATOM 694 C CA . SER A 1 85 ? 7.489 1.419 -13.030 1.00 83.88 85 SER A CA 1
ATOM 695 C C . SER A 1 85 ? 8.858 1.951 -13.458 1.00 83.88 85 SER A C 1
ATOM 697 O O . SER A 1 85 ? 9.026 2.399 -14.587 1.00 83.88 85 SER A O 1
ATOM 699 N N . GLN A 1 86 ? 9.869 1.860 -12.590 1.00 81.06 86 GLN A N 1
ATOM 700 C CA . GLN A 1 86 ? 11.228 2.292 -12.913 1.00 81.06 86 GLN A CA 1
ATOM 701 C C . GLN A 1 86 ? 11.900 1.381 -13.952 1.00 81.06 86 GLN A C 1
ATOM 703 O O . GLN A 1 86 ? 12.608 1.860 -14.839 1.00 81.06 86 GLN A O 1
ATOM 708 N N . VAL A 1 87 ? 11.673 0.069 -13.857 1.00 80.31 87 VAL A N 1
ATOM 709 C CA . VAL A 1 87 ? 12.135 -0.915 -14.841 1.00 80.31 87 VAL A CA 1
ATOM 710 C C . VAL A 1 87 ? 11.442 -0.701 -16.186 1.00 80.31 87 VAL A C 1
ATOM 712 O O . VAL A 1 87 ? 12.112 -0.755 -17.214 1.00 80.31 87 VAL A O 1
ATOM 715 N N . ASP A 1 88 ? 10.145 -0.409 -16.190 1.00 82.56 88 ASP A N 1
ATOM 716 C CA . ASP A 1 88 ? 9.373 -0.159 -17.409 1.00 82.56 88 ASP A CA 1
ATOM 717 C C . ASP A 1 88 ? 9.854 1.112 -18.124 1.00 82.56 88 ASP A C 1
ATOM 719 O O . ASP A 1 88 ? 10.106 1.073 -19.329 1.00 82.56 88 ASP A O 1
ATOM 723 N N . SER A 1 89 ? 10.137 2.191 -17.385 1.00 81.56 89 SER A N 1
ATOM 724 C CA . SER A 1 89 ? 10.771 3.393 -17.947 1.00 81.56 89 SER A CA 1
ATOM 725 C C . SER A 1 89 ? 12.146 3.098 -18.550 1.00 81.56 89 SER A C 1
ATOM 727 O O . SER A 1 89 ? 12.440 3.530 -19.661 1.00 81.56 89 SER A O 1
ATOM 729 N N . ARG A 1 90 ? 12.991 2.320 -17.858 1.00 81.62 90 ARG A N 1
ATOM 730 C CA . ARG A 1 90 ? 14.319 1.937 -18.374 1.00 81.62 90 ARG A CA 1
ATOM 731 C C . ARG A 1 90 ? 14.223 1.083 -19.636 1.00 81.62 90 ARG A C 1
ATOM 733 O O . ARG A 1 90 ? 14.992 1.297 -20.570 1.00 81.62 90 ARG A O 1
ATOM 740 N N . LYS A 1 91 ? 13.290 0.127 -19.674 1.00 88.56 91 LYS A N 1
ATOM 741 C CA . LYS A 1 91 ? 13.016 -0.694 -20.861 1.00 88.56 91 LYS A CA 1
ATOM 742 C C . LYS A 1 91 ? 12.558 0.172 -22.030 1.00 88.56 91 LYS A C 1
ATOM 744 O O . LYS A 1 91 ? 13.064 -0.017 -23.129 1.00 88.56 91 LYS A O 1
ATOM 749 N N . HIS A 1 92 ? 11.665 1.134 -21.786 1.00 87.50 92 HIS A N 1
ATOM 750 C CA . HIS A 1 92 ? 11.217 2.083 -22.803 1.00 87.50 92 HIS A CA 1
ATOM 751 C C . HIS A 1 92 ? 12.389 2.901 -23.365 1.00 87.50 92 HIS A C 1
ATOM 753 O O . HIS A 1 92 ? 12.562 2.966 -24.578 1.00 87.50 92 HIS A O 1
ATOM 759 N N . THR A 1 93 ? 13.253 3.452 -22.504 1.00 85.81 93 THR A N 1
ATOM 760 C CA . THR A 1 93 ? 14.455 4.179 -22.945 1.00 85.81 93 THR A CA 1
ATOM 761 C C . THR A 1 93 ? 15.390 3.294 -23.764 1.00 85.81 93 THR A C 1
ATOM 763 O O . THR A 1 93 ? 15.827 3.710 -24.831 1.00 85.81 93 THR A O 1
ATOM 766 N N . ARG A 1 94 ? 15.672 2.063 -23.315 1.00 89.94 94 ARG A N 1
ATOM 767 C CA . ARG A 1 94 ? 16.520 1.129 -24.069 1.00 89.94 94 ARG A CA 1
ATOM 768 C C . ARG A 1 94 ? 15.919 0.790 -25.431 1.00 89.94 94 ARG A C 1
ATOM 770 O O . ARG A 1 94 ? 16.622 0.851 -26.424 1.00 89.94 94 ARG A O 1
ATOM 777 N N . MET A 1 95 ? 14.620 0.513 -25.489 1.00 90.00 95 MET A N 1
ATOM 778 C CA . MET A 1 95 ? 13.927 0.244 -26.749 1.00 90.00 95 MET A CA 1
ATOM 779 C C . MET A 1 95 ? 13.996 1.438 -27.714 1.00 90.00 95 MET A C 1
ATOM 781 O O . MET A 1 95 ? 14.195 1.237 -28.908 1.00 90.00 95 MET A O 1
ATOM 785 N N . MET A 1 96 ? 13.870 2.669 -27.206 1.00 86.50 96 MET A N 1
ATOM 786 C CA . MET A 1 96 ? 14.002 3.888 -28.010 1.00 86.50 96 MET A CA 1
ATOM 787 C C . MET A 1 96 ? 15.419 4.052 -28.576 1.00 86.50 96 MET A C 1
ATOM 789 O O . MET A 1 96 ? 15.566 4.402 -29.745 1.00 86.50 96 MET A O 1
ATOM 793 N N . VAL A 1 97 ? 16.449 3.770 -27.772 1.00 87.19 97 VAL A N 1
ATOM 794 C CA . VAL A 1 97 ? 17.853 3.800 -28.214 1.00 87.19 97 VAL A CA 1
ATOM 795 C C . VAL A 1 97 ? 18.109 2.720 -29.265 1.00 87.19 97 VAL A C 1
ATOM 797 O O . VAL A 1 97 ? 18.577 3.048 -30.350 1.00 87.19 97 VAL A O 1
ATOM 800 N N . ASP A 1 98 ? 17.697 1.475 -29.009 1.00 89.44 98 ASP A N 1
ATOM 801 C CA . ASP A 1 98 ? 17.842 0.363 -29.956 1.00 89.44 98 ASP A CA 1
ATOM 802 C C . ASP A 1 98 ? 17.143 0.657 -31.302 1.00 89.44 98 ASP A C 1
ATOM 804 O O . ASP A 1 98 ? 17.618 0.255 -32.365 1.00 89.44 98 ASP A O 1
ATOM 808 N N . LEU A 1 99 ? 15.987 1.336 -31.283 1.00 91.25 99 LEU A N 1
ATOM 809 C CA . LEU A 1 99 ? 15.278 1.751 -32.498 1.00 91.25 99 LEU A CA 1
ATOM 810 C C . LEU A 1 99 ? 16.052 2.844 -33.247 1.00 91.25 99 LEU A C 1
ATOM 812 O O . LEU A 1 99 ? 16.276 2.715 -34.450 1.00 91.25 99 LEU A O 1
ATOM 816 N N . HIS A 1 100 ? 16.502 3.879 -32.535 1.00 91.62 100 HIS A N 1
ATOM 817 C CA . HIS A 1 100 ? 17.275 4.975 -33.116 1.00 91.62 100 HIS A CA 1
ATOM 818 C C . HIS A 1 100 ? 18.592 4.491 -33.735 1.00 91.62 100 HIS A C 1
ATOM 820 O O . HIS A 1 100 ? 18.946 4.907 -34.835 1.00 91.62 100 HIS A O 1
ATOM 826 N N . GLU A 1 101 ? 19.293 3.569 -33.072 1.00 86.19 101 GLU A N 1
ATOM 827 C CA . GLU A 1 101 ? 20.521 2.957 -33.584 1.00 86.19 101 GLU A CA 1
ATOM 828 C C . GLU A 1 101 ? 20.280 2.219 -34.902 1.00 86.19 101 GLU A C 1
ATOM 830 O O . GLU A 1 101 ? 21.031 2.411 -35.857 1.00 86.19 101 GLU A O 1
ATOM 835 N N . ARG A 1 102 ? 19.201 1.429 -35.001 1.00 88.12 102 ARG A N 1
ATOM 836 C CA . ARG A 1 102 ? 18.832 0.738 -36.249 1.00 88.12 102 ARG A CA 1
ATOM 837 C C . ARG A 1 102 ? 18.498 1.718 -37.369 1.00 88.12 102 ARG A C 1
ATOM 839 O O . ARG A 1 102 ? 18.913 1.503 -38.507 1.00 88.12 102 ARG A O 1
ATOM 846 N N . GLU A 1 103 ? 17.764 2.786 -37.065 1.00 88.19 103 GLU A N 1
ATOM 847 C CA . GLU A 1 103 ? 17.445 3.831 -38.041 1.00 88.19 103 GLU A CA 1
ATOM 848 C C . GLU A 1 103 ? 18.705 4.557 -38.529 1.00 88.19 103 GLU A C 1
ATOM 850 O O . GLU A 1 103 ? 18.885 4.722 -39.736 1.00 88.19 103 GLU A O 1
ATOM 855 N N . CYS A 1 104 ? 19.595 4.957 -37.617 1.00 84.06 104 CYS A N 1
ATOM 856 C CA . CYS A 1 104 ? 20.869 5.597 -37.942 1.00 84.06 104 CYS A CA 1
ATOM 857 C C . CYS A 1 104 ? 21.788 4.669 -38.739 1.00 84.06 104 CYS A C 1
ATOM 859 O O . CYS A 1 104 ? 22.317 5.095 -39.761 1.00 84.06 104 CYS A O 1
ATOM 861 N N . ALA A 1 105 ? 21.914 3.395 -38.358 1.00 77.69 105 ALA A N 1
ATOM 862 C CA . ALA A 1 105 ? 22.664 2.404 -39.127 1.00 77.69 105 ALA A CA 1
ATOM 863 C C . ALA A 1 105 ? 22.078 2.212 -40.537 1.00 77.69 105 ALA A C 1
ATOM 865 O O . ALA A 1 105 ? 22.820 2.131 -41.509 1.00 77.69 105 ALA A O 1
ATOM 866 N N . SER A 1 106 ? 20.746 2.210 -40.680 1.00 84.38 106 SER A N 1
ATOM 867 C CA . SER A 1 106 ? 20.080 2.124 -41.987 1.00 84.38 106 SER A CA 1
ATOM 868 C C . SER A 1 106 ? 20.318 3.358 -42.868 1.00 84.38 106 SER A C 1
ATOM 870 O O . SER A 1 106 ? 20.399 3.230 -44.091 1.00 84.38 106 SER A O 1
ATOM 872 N N . LYS A 1 107 ? 20.412 4.554 -42.271 1.00 80.31 107 LYS A N 1
ATOM 873 C CA . LYS A 1 107 ? 20.751 5.801 -42.977 1.00 80.31 107 LYS A CA 1
ATOM 874 C C . LYS A 1 107 ? 22.222 5.827 -43.381 1.00 80.31 107 LYS A C 1
ATOM 876 O O . LYS A 1 107 ? 22.506 6.040 -44.552 1.00 80.31 107 LYS A O 1
ATOM 881 N N . LEU A 1 108 ? 23.125 5.518 -42.449 1.00 72.06 108 LEU A N 1
ATOM 882 C CA . LEU A 1 108 ? 24.562 5.430 -42.707 1.00 72.06 108 LEU A CA 1
ATOM 883 C C . LEU A 1 108 ? 24.874 4.396 -43.784 1.00 72.06 108 LEU A C 1
ATOM 885 O O . LEU A 1 108 ? 25.659 4.696 -44.660 1.00 72.06 108 LEU A O 1
ATOM 889 N N . ALA A 1 109 ? 24.219 3.232 -43.796 1.00 74.19 109 ALA A N 1
ATOM 890 C CA . ALA A 1 109 ? 24.421 2.234 -44.848 1.00 74.19 109 ALA A CA 1
ATOM 891 C C . ALA A 1 109 ? 23.958 2.716 -46.238 1.00 74.19 109 ALA A C 1
ATOM 893 O O . ALA A 1 109 ? 24.559 2.346 -47.244 1.00 74.19 109 ALA A O 1
ATOM 894 N N . ARG A 1 110 ? 22.908 3.550 -46.313 1.00 68.69 110 ARG A N 1
ATOM 895 C CA . ARG A 1 110 ? 22.515 4.213 -47.569 1.00 68.69 110 ARG A CA 1
ATOM 896 C C . ARG A 1 110 ? 23.571 5.225 -47.995 1.00 68.69 110 ARG A C 1
ATOM 898 O O . ARG A 1 110 ? 24.025 5.166 -49.125 1.00 68.69 110 ARG A O 1
ATOM 905 N N . GLU A 1 111 ? 24.004 6.079 -47.072 1.00 68.75 111 GLU A N 1
ATOM 906 C CA . GLU A 1 111 ? 25.006 7.115 -47.337 1.00 68.75 111 GLU A CA 1
ATOM 907 C C . GLU A 1 111 ? 26.402 6.547 -47.611 1.00 68.75 111 GLU A C 1
ATOM 909 O O . GLU A 1 111 ? 27.138 7.112 -48.404 1.00 68.75 111 GLU A O 1
ATOM 914 N N . GLU A 1 112 ? 26.803 5.450 -46.971 1.00 66.50 112 GLU A N 1
ATOM 915 C CA . GLU A 1 112 ? 28.031 4.713 -47.271 1.00 66.50 112 GLU A CA 1
ATOM 916 C C . GLU A 1 112 ? 27.907 4.014 -48.615 1.00 66.50 112 GLU A C 1
ATOM 918 O O . GLU A 1 112 ? 28.850 4.081 -49.388 1.00 66.50 112 GLU A O 1
ATOM 923 N N . GLY A 1 113 ? 26.757 3.415 -48.939 1.00 64.31 113 GLY A N 1
ATOM 924 C CA . GLY A 1 113 ? 26.476 2.927 -50.289 1.00 64.31 113 GLY A CA 1
ATOM 925 C C . GLY A 1 113 ? 26.632 4.034 -51.334 1.00 64.31 113 GLY A C 1
ATOM 926 O O . GLY A 1 113 ? 27.322 3.837 -52.333 1.00 64.31 113 GLY A O 1
ATOM 927 N N . ASP A 1 114 ? 26.091 5.220 -51.053 1.00 60.38 114 ASP A N 1
ATOM 928 C CA . ASP A 1 114 ? 26.261 6.410 -51.884 1.00 60.38 114 ASP A CA 1
ATOM 929 C C . ASP A 1 114 ? 27.739 6.834 -51.937 1.00 60.38 114 ASP A C 1
ATOM 931 O O . ASP A 1 114 ? 28.267 7.102 -53.010 1.00 60.38 114 ASP A O 1
ATOM 935 N N . ARG A 1 115 ? 28.457 6.837 -50.808 1.00 54.25 115 ARG A N 1
ATOM 936 C CA . ARG A 1 115 ? 29.872 7.241 -50.710 1.00 54.25 115 ARG A CA 1
ATOM 937 C C . ARG A 1 115 ? 30.812 6.268 -51.426 1.00 54.25 115 ARG A C 1
ATOM 939 O O . ARG A 1 115 ? 31.744 6.711 -52.087 1.00 54.25 115 ARG A O 1
ATOM 946 N N . TYR A 1 116 ? 30.566 4.963 -51.324 1.00 57.91 116 TYR A N 1
ATOM 947 C CA . TYR A 1 116 ? 31.275 3.923 -52.070 1.00 57.91 116 TYR A CA 1
ATOM 948 C C . TYR A 1 116 ? 30.960 4.008 -53.563 1.00 57.91 116 TYR A C 1
ATOM 950 O O . TYR A 1 116 ? 31.873 3.857 -54.369 1.00 57.91 116 TYR A O 1
ATOM 958 N N . ALA A 1 117 ? 29.714 4.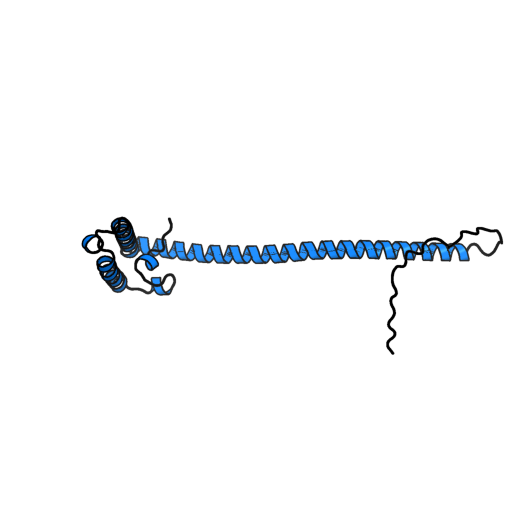304 -53.944 1.00 56.66 117 ALA A N 1
ATOM 959 C CA . ALA A 1 117 ? 29.355 4.558 -55.336 1.00 56.66 117 ALA A CA 1
ATOM 960 C C . ALA A 1 117 ? 30.078 5.798 -55.892 1.00 56.66 117 ALA A C 1
ATOM 962 O O . ALA A 1 117 ? 30.623 5.730 -56.989 1.00 56.66 117 ALA A O 1
ATOM 963 N N . TRP A 1 118 ? 30.164 6.891 -55.127 1.00 56.31 118 TRP A N 1
ATOM 964 C CA . TRP A 1 118 ? 30.918 8.091 -55.510 1.00 56.31 118 TRP A CA 1
ATOM 965 C C . TRP A 1 118 ? 32.422 7.834 -55.617 1.00 56.31 118 TRP A C 1
ATOM 967 O O . TRP A 1 118 ? 33.016 8.172 -56.634 1.00 56.31 118 TRP A O 1
ATOM 977 N N . ASN A 1 119 ? 33.034 7.174 -54.627 1.00 61.81 119 ASN A N 1
ATOM 978 C CA . ASN A 1 119 ? 34.459 6.836 -54.677 1.00 61.81 119 ASN A CA 1
ATOM 979 C C . ASN A 1 119 ? 34.780 5.881 -55.842 1.00 61.81 119 ASN A C 1
ATOM 981 O O . ASN A 1 119 ? 35.825 6.001 -56.474 1.00 61.81 119 ASN A O 1
ATOM 985 N N . TRP A 1 120 ? 33.865 4.962 -56.167 1.00 61.69 120 TRP A N 1
ATOM 986 C CA . TRP A 1 120 ? 33.974 4.094 -57.338 1.00 61.69 120 TRP A CA 1
ATOM 987 C C . TRP A 1 120 ? 33.877 4.874 -58.660 1.00 61.69 120 TRP A C 1
ATOM 989 O O . TRP A 1 120 ? 34.674 4.615 -59.560 1.00 61.69 120 TRP A O 1
ATOM 999 N N . ILE A 1 121 ? 32.970 5.854 -58.771 1.00 59.97 121 ILE A N 1
ATOM 1000 C CA . ILE A 1 121 ? 32.857 6.743 -59.943 1.00 59.97 121 ILE A CA 1
ATOM 1001 C C . ILE A 1 121 ? 34.124 7.596 -60.112 1.00 59.97 121 ILE A C 1
ATOM 1003 O O . ILE A 1 121 ? 34.705 7.597 -61.195 1.00 59.97 121 ILE A O 1
ATOM 1007 N N . GLU A 1 122 ? 34.603 8.249 -59.050 1.00 56.94 122 GLU A N 1
ATOM 1008 C CA . GLU A 1 122 ? 35.827 9.066 -59.088 1.00 56.94 122 GLU A CA 1
ATOM 1009 C C . GLU A 1 122 ? 37.053 8.233 -59.491 1.00 56.94 122 GLU A C 1
ATOM 1011 O O . GLU A 1 122 ? 37.879 8.661 -60.298 1.00 56.94 122 GLU A O 1
ATOM 1016 N N . ASN A 1 123 ? 37.166 7.004 -58.983 1.00 61.47 123 ASN A N 1
ATOM 1017 C CA . ASN A 1 123 ? 38.268 6.113 -59.335 1.00 61.47 123 ASN A CA 1
ATOM 1018 C C . ASN A 1 123 ? 38.188 5.658 -60.808 1.00 61.47 123 ASN A C 1
ATOM 1020 O O . ASN A 1 123 ? 39.213 5.569 -61.481 1.00 61.47 123 ASN A O 1
ATOM 1024 N N . ILE A 1 124 ? 36.984 5.450 -61.356 1.00 57.22 124 ILE A N 1
ATOM 1025 C CA . ILE A 1 124 ? 36.796 5.180 -62.792 1.00 57.22 124 ILE A CA 1
ATOM 1026 C C . ILE A 1 124 ? 37.240 6.374 -63.643 1.00 57.22 124 ILE A C 1
ATOM 1028 O O . ILE A 1 124 ? 37.996 6.184 -64.596 1.00 57.22 124 ILE A O 1
ATOM 1032 N N . GLU A 1 125 ? 36.837 7.595 -63.296 1.00 55.59 125 GLU A N 1
ATOM 1033 C CA . GLU A 1 125 ? 37.235 8.811 -64.022 1.00 55.59 125 GLU A CA 1
ATOM 1034 C C . GLU A 1 125 ? 38.757 9.014 -63.994 1.00 55.59 125 GLU A C 1
ATOM 1036 O O . GLU A 1 125 ? 39.373 9.269 -65.029 1.00 55.59 125 GLU A O 1
ATOM 1041 N N . THR A 1 126 ? 39.389 8.752 -62.849 1.00 57.19 126 THR A N 1
ATOM 1042 C CA . THR A 1 126 ? 40.849 8.843 -62.695 1.00 57.19 126 THR A CA 1
ATOM 1043 C C . THR A 1 126 ? 41.587 7.792 -63.540 1.00 57.19 126 THR A C 1
ATOM 1045 O O . THR A 1 126 ? 42.634 8.072 -64.125 1.00 57.19 126 THR A O 1
ATOM 1048 N N . THR A 1 127 ? 41.046 6.574 -63.672 1.00 55.38 127 THR A N 1
ATOM 1049 C CA . THR A 1 127 ? 41.629 5.550 -64.564 1.00 55.38 127 THR A CA 1
ATOM 1050 C C . THR A 1 127 ? 41.468 5.879 -66.050 1.00 55.38 127 THR A C 1
ATOM 1052 O O . THR A 1 127 ? 42.326 5.503 -66.850 1.00 55.38 127 THR A O 1
ATOM 1055 N N . LEU A 1 128 ? 40.416 6.614 -66.422 1.00 52.53 128 LEU A N 1
ATOM 1056 C CA . LEU A 1 128 ? 40.184 7.077 -67.792 1.00 52.53 128 LEU A CA 1
ATOM 1057 C C . LEU A 1 128 ? 41.103 8.247 -68.186 1.00 52.53 128 LEU A C 1
ATOM 1059 O O . LEU A 1 128 ? 41.402 8.395 -69.367 1.00 52.53 128 LEU A O 1
ATOM 1063 N N . GLU A 1 129 ? 41.616 9.024 -67.227 1.00 51.72 129 GLU A N 1
ATOM 1064 C CA . GLU A 1 129 ? 42.648 10.045 -67.480 1.00 51.72 129 GLU A CA 1
ATOM 1065 C C . GLU A 1 129 ? 44.058 9.452 -67.665 1.00 51.72 129 GLU A C 1
ATOM 1067 O O . GLU A 1 129 ? 44.873 10.004 -68.407 1.00 51.72 129 GLU A O 1
ATOM 1072 N N . ILE A 1 130 ? 44.354 8.304 -67.041 1.00 52.75 130 ILE A N 1
ATOM 1073 C CA . ILE A 1 130 ? 45.660 7.622 -67.147 1.00 52.75 130 ILE A CA 1
ATOM 1074 C C . ILE A 1 130 ? 45.794 6.862 -68.479 1.00 52.75 130 ILE A C 1
ATOM 1076 O O . ILE A 1 130 ? 46.893 6.754 -69.031 1.00 52.75 130 ILE A O 1
ATOM 1080 N N . ILE A 1 131 ? 44.683 6.384 -69.048 1.00 52.81 131 ILE A N 1
ATOM 1081 C CA . ILE A 1 131 ? 44.635 5.833 -70.410 1.00 52.81 131 ILE A CA 1
ATOM 1082 C C . ILE A 1 131 ? 44.513 7.010 -71.384 1.00 52.81 131 ILE A C 1
ATOM 1084 O O . ILE A 1 131 ? 43.461 7.282 -71.959 1.00 52.81 131 ILE A O 1
ATOM 1088 N N . GLY A 1 132 ? 45.610 7.753 -71.531 1.00 47.31 132 GLY A N 1
ATOM 1089 C CA . GLY A 1 132 ? 45.688 8.908 -72.412 1.00 47.31 132 GLY A CA 1
ATOM 1090 C C . GLY A 1 132 ? 45.146 8.607 -73.811 1.00 47.31 132 GLY A C 1
ATOM 1091 O O . GLY A 1 132 ? 45.636 7.722 -74.507 1.00 47.31 132 GLY A O 1
ATOM 1092 N N . ASN A 1 133 ? 44.137 9.383 -74.202 1.00 52.28 133 ASN A N 1
ATOM 1093 C CA . ASN A 1 133 ? 43.881 9.860 -75.556 1.00 52.28 133 ASN A CA 1
ATOM 1094 C C . ASN A 1 133 ? 44.309 8.902 -76.693 1.00 52.28 133 ASN A C 1
ATOM 1096 O O . ASN A 1 133 ? 45.351 9.083 -77.317 1.00 52.28 133 ASN A O 1
ATOM 1100 N N . ASN A 1 134 ? 43.465 7.921 -77.013 1.00 42.72 134 ASN A N 1
ATOM 1101 C CA . ASN A 1 134 ? 43.387 7.361 -78.361 1.00 42.72 134 ASN A CA 1
ATOM 1102 C C . ASN A 1 134 ? 41.919 7.149 -78.722 1.00 42.72 134 ASN A C 1
ATOM 1104 O O . ASN A 1 134 ? 41.302 6.134 -78.422 1.00 42.72 134 ASN A O 1
ATOM 1108 N N . ASN A 1 135 ? 41.383 8.209 -79.320 1.00 49.75 135 ASN A N 1
ATOM 1109 C CA . ASN A 1 135 ? 40.222 8.274 -80.193 1.00 49.75 135 ASN A CA 1
ATOM 1110 C C . ASN A 1 135 ? 39.675 6.892 -80.615 1.00 49.75 135 ASN A C 1
ATOM 1112 O O . ASN A 1 135 ? 40.266 6.265 -81.488 1.00 49.75 135 ASN A O 1
ATOM 1116 N N . LEU A 1 136 ? 38.568 6.447 -80.001 1.00 41.56 136 LEU A N 1
ATOM 1117 C CA . LEU A 1 136 ? 37.521 5.595 -80.592 1.00 41.56 136 LEU A CA 1
ATOM 1118 C C . LEU A 1 136 ? 36.372 5.364 -79.584 1.00 41.56 136 LEU A C 1
ATOM 1120 O O . LEU A 1 136 ? 36.402 4.482 -78.736 1.00 41.56 136 LEU A O 1
ATOM 1124 N N . PHE A 1 137 ? 35.335 6.187 -79.735 1.00 43.25 137 PHE A N 1
ATOM 1125 C CA . PHE A 1 137 ? 33.946 5.740 -79.871 1.00 43.25 137 PHE A CA 1
ATOM 1126 C C . PHE A 1 137 ? 33.390 4.742 -78.834 1.00 43.25 137 PHE A C 1
ATOM 1128 O O . PHE A 1 137 ? 33.359 3.543 -79.080 1.00 43.25 137 PHE A O 1
ATOM 1135 N N . TRP A 1 138 ? 32.758 5.261 -77.777 1.00 38.47 138 TRP A N 1
ATOM 1136 C CA . TRP A 1 138 ? 31.506 4.689 -77.268 1.00 38.47 138 TRP A CA 1
ATOM 1137 C C . TRP A 1 138 ? 30.532 5.820 -76.951 1.00 38.47 138 TRP A C 1
ATOM 1139 O O . TRP A 1 138 ? 30.543 6.414 -75.876 1.00 38.47 138 TRP A O 1
ATOM 1149 N N . GLY A 1 139 ? 29.672 6.116 -77.925 1.00 44.25 139 GLY A N 1
ATOM 1150 C CA . GLY A 1 139 ? 28.432 6.834 -77.681 1.00 44.25 139 GLY A CA 1
ATOM 1151 C C . GLY A 1 139 ? 27.533 5.992 -76.783 1.00 44.25 139 GLY A C 1
ATOM 1152 O O . GLY A 1 139 ? 26.690 5.245 -77.271 1.00 44.25 139 GLY A O 1
ATOM 1153 N N . ILE A 1 140 ? 27.704 6.110 -75.469 1.00 44.44 140 ILE A N 1
ATOM 1154 C CA . ILE A 1 140 ? 26.677 5.720 -74.511 1.00 44.44 140 ILE A CA 1
ATOM 1155 C C . ILE A 1 140 ? 25.920 6.993 -74.173 1.00 44.44 140 ILE A C 1
ATOM 1157 O O . ILE A 1 140 ? 26.371 7.880 -73.456 1.00 44.44 140 ILE A O 1
ATOM 1161 N N . ASN A 1 141 ? 24.763 7.071 -74.808 1.00 38.41 141 ASN A N 1
ATOM 1162 C CA . ASN A 1 141 ? 23.721 8.053 -74.624 1.00 38.41 141 ASN A CA 1
ATOM 1163 C C . ASN A 1 141 ? 23.399 8.179 -73.120 1.00 38.41 141 ASN A C 1
ATOM 1165 O O . ASN A 1 141 ? 22.646 7.372 -72.574 1.00 38.41 141 ASN A O 1
ATOM 1169 N N . PHE A 1 142 ? 23.946 9.200 -72.448 1.00 37.88 142 PHE A N 1
ATOM 1170 C CA . PHE A 1 142 ? 23.545 9.648 -71.103 1.00 37.88 142 PHE A CA 1
ATOM 1171 C C . PHE A 1 142 ? 22.172 10.349 -71.164 1.00 37.88 142 PHE A C 1
ATOM 1173 O O . PHE A 1 142 ? 21.948 11.443 -70.657 1.00 37.88 142 PHE A O 1
ATOM 1180 N N . GLY A 1 143 ? 21.233 9.709 -71.852 1.00 42.41 143 GLY A N 1
ATOM 1181 C CA . GLY A 1 143 ? 19.899 10.192 -72.139 1.00 42.41 143 GLY A CA 1
ATOM 1182 C C . GLY A 1 143 ? 18.863 9.169 -71.715 1.00 42.41 143 GLY A C 1
ATOM 1183 O O . GLY A 1 143 ? 18.027 8.810 -72.535 1.00 42.41 143 GLY A O 1
ATOM 1184 N N . ARG A 1 144 ? 18.916 8.655 -70.471 1.00 40.31 144 ARG A N 1
ATOM 1185 C CA . ARG A 1 144 ? 17.755 7.966 -69.872 1.00 40.31 144 ARG A CA 1
ATOM 1186 C C . ARG A 1 144 ? 17.808 7.661 -68.370 1.00 40.31 144 ARG A C 1
ATOM 1188 O O . ARG A 1 144 ? 17.416 6.578 -67.978 1.00 40.31 144 ARG A O 1
ATOM 1195 N N . TYR A 1 145 ? 18.153 8.624 -67.515 1.00 41.47 145 TYR A N 1
ATOM 1196 C CA . TYR A 1 145 ? 17.650 8.611 -66.128 1.00 41.47 145 TYR A CA 1
ATOM 1197 C C . TYR A 1 145 ? 17.206 10.012 -65.686 1.00 41.47 145 TYR A C 1
ATOM 1199 O O . TYR A 1 145 ? 17.609 10.544 -64.658 1.00 41.47 145 TYR A O 1
ATOM 1207 N N . CYS A 1 146 ? 16.289 10.603 -66.461 1.00 38.81 146 CYS A N 1
ATOM 1208 C CA . CYS A 1 146 ? 15.298 11.513 -65.894 1.00 38.81 146 CYS A CA 1
ATOM 1209 C C . CYS A 1 146 ? 14.337 10.702 -65.015 1.00 38.81 146 CYS A C 1
ATOM 1211 O O . CYS A 1 146 ? 13.312 10.224 -65.486 1.00 38.81 146 CYS A O 1
ATOM 1213 N N . CYS A 1 147 ? 14.676 10.557 -63.738 1.00 36.19 147 CYS A N 1
ATOM 1214 C CA . CYS A 1 147 ? 13.714 10.509 -62.633 1.00 36.19 147 CYS A CA 1
ATOM 1215 C C . CYS A 1 147 ? 14.249 11.357 -61.466 1.00 36.19 147 CYS A C 1
ATOM 1217 O O . CYS A 1 147 ? 14.124 11.000 -60.302 1.00 36.19 147 CYS A O 1
ATOM 1219 N N . LEU A 1 148 ? 14.843 12.513 -61.784 1.00 36.75 148 LEU A N 1
ATOM 1220 C CA . LEU A 1 148 ? 14.971 13.622 -60.841 1.00 36.75 148 LEU A CA 1
ATOM 1221 C C . LEU A 1 148 ? 13.628 14.353 -60.805 1.00 36.75 148 LEU A C 1
ATOM 1223 O O . LEU A 1 148 ? 13.390 15.323 -61.524 1.00 36.75 148 LEU A O 1
ATOM 1227 N N . GLY A 1 149 ? 12.722 13.817 -59.992 1.00 35.94 149 GLY A N 1
ATOM 1228 C CA . GLY A 1 149 ? 11.537 14.525 -59.543 1.00 35.94 149 GLY A CA 1
ATOM 1229 C C . GLY A 1 149 ? 11.916 15.564 -58.488 1.00 35.94 149 GLY A C 1
ATOM 1230 O O . GLY A 1 149 ? 12.386 15.214 -57.413 1.00 35.94 149 GLY A O 1
ATOM 1231 N N . SER A 1 150 ? 11.625 16.823 -58.811 1.00 37.66 150 SER A N 1
ATOM 1232 C CA . SER A 1 150 ? 11.481 17.976 -57.911 1.00 37.66 150 SER A CA 1
ATOM 1233 C C . SER A 1 150 ? 12.734 18.651 -57.338 1.00 37.66 150 SER A C 1
ATOM 1235 O O . SER A 1 150 ? 13.196 18.386 -56.233 1.00 37.66 150 SER A O 1
ATOM 1237 N N . LEU A 1 151 ? 13.179 19.653 -58.105 1.00 39.50 151 LEU A N 1
ATOM 1238 C CA . LEU A 1 151 ? 13.507 21.021 -57.683 1.00 39.50 151 LEU A CA 1
ATOM 1239 C C . LEU A 1 151 ? 13.820 21.248 -56.188 1.00 39.50 151 LEU A C 1
ATOM 1241 O O . LEU A 1 151 ? 12.920 21.477 -55.380 1.00 39.50 151 LEU A O 1
ATOM 1245 N N . ARG A 1 152 ? 15.108 21.436 -55.879 1.00 40.88 152 ARG A N 1
ATOM 1246 C CA . ARG A 1 152 ? 15.545 22.297 -54.772 1.00 40.88 152 ARG A CA 1
ATOM 1247 C C . ARG A 1 152 ? 15.927 23.667 -55.334 1.00 40.88 152 ARG A C 1
ATOM 1249 O O . ARG A 1 152 ? 17.065 23.909 -55.717 1.00 40.88 152 ARG A O 1
ATOM 1256 N N . ARG A 1 153 ? 14.940 24.561 -55.408 1.00 44.78 153 ARG A N 1
ATOM 1257 C CA . ARG A 1 153 ? 15.140 26.014 -55.493 1.00 44.78 153 ARG A CA 1
ATOM 1258 C C . ARG A 1 153 ? 15.023 26.550 -54.069 1.00 44.78 153 ARG A C 1
ATOM 1260 O O . ARG A 1 153 ? 14.002 26.297 -53.449 1.00 44.78 153 ARG A O 1
ATOM 1267 N N . ILE A 1 154 ? 16.044 27.254 -53.585 1.00 45.47 154 ILE A N 1
ATOM 1268 C CA . ILE A 1 154 ? 15.966 28.522 -52.835 1.00 45.47 154 ILE A CA 1
ATOM 1269 C C . ILE A 1 154 ? 17.414 28.998 -52.637 1.00 45.47 154 ILE A C 1
ATOM 1271 O O . ILE A 1 154 ? 18.193 28.397 -51.900 1.00 45.47 154 ILE A O 1
ATOM 1275 N N . LEU A 1 155 ? 17.749 30.058 -53.380 1.00 44.69 155 LEU A N 1
ATOM 1276 C CA . LEU A 1 155 ? 18.795 31.020 -53.048 1.00 44.69 155 LEU A CA 1
ATOM 1277 C C . LEU A 1 155 ? 18.504 31.618 -51.664 1.00 44.69 155 LEU A C 1
ATOM 1279 O O . LEU A 1 155 ? 17.369 32.016 -51.418 1.00 44.69 155 LEU A O 1
ATOM 1283 N N . HIS A 1 156 ? 19.534 31.825 -50.849 1.00 35.38 156 HIS A N 1
ATOM 1284 C CA . HIS A 1 156 ? 19.621 33.038 -50.038 1.00 35.38 156 HIS A CA 1
ATOM 1285 C C . HIS A 1 156 ? 21.076 33.512 -50.016 1.00 35.38 156 HIS A C 1
ATOM 1287 O O . HIS A 1 156 ? 21.970 32.759 -49.629 1.00 35.38 156 HIS A O 1
ATOM 1293 N N . SER A 1 157 ? 21.272 34.736 -50.515 1.00 40.19 157 SER A N 1
ATOM 1294 C CA . SER A 1 157 ? 22.280 35.671 -50.009 1.00 40.19 157 SER A CA 1
ATOM 1295 C C . SER A 1 157 ? 21.940 36.091 -48.585 1.00 40.19 157 SER A C 1
ATOM 1297 O O . SER A 1 157 ? 20.737 36.028 -48.241 1.00 40.19 157 SER A O 1
#

Sequence (157 aa):
METDHYVVLGLPSGDPGKKLTDADIKKAYKTKARELHPDKRPNDPNANINFQKLQTSYDILKDEIKRKCFDDLLHFRVQRQRQSSQVDSRKHTRMMVDLHERECASKLAREEGDRYAWNWIENIETTLEIIGNNNLFWGINFGRYCCLGSLRRILHS

pLDDT: mean 75.91, std 19.2, range [35.38, 95.12]

Radius of gyration: 38.97 Å; chains: 1; bounding box: 80×46×101 Å

Secondary structure (DSSP, 8-state):
----HHHHTTPPPSHHHHT--HHHHHHHHHHHHHHS-GGG-TT-TTHHHHHHHHHHHHHHHHSHHHHHHHHHHHHHHHHHHHHHHHHHHHHHHHHHHHHHHHHHHHHHHHHHHHHHHHHHHHHHHHHHHHS------------------S-------

Organism: NCBI:txid357466

InterPro domains:
  IPR001623 DnaJ dom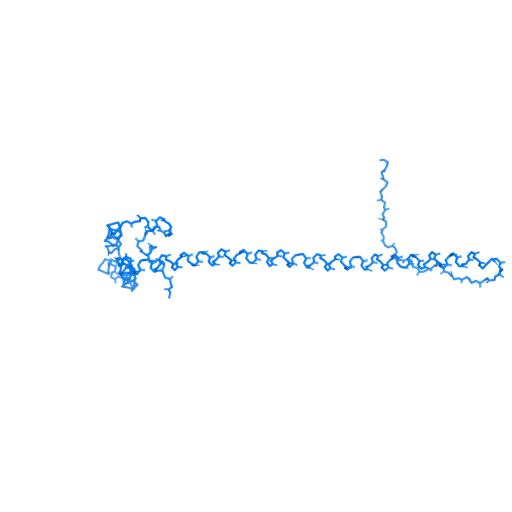ain [PF00226] (4-71)
  IPR001623 DnaJ domain [PR00625] (11-29)
  IPR001623 DnaJ domain [PR00625] (29-44)
  IPR001623 DnaJ domain [PR00625] (46-66)
  IPR001623 DnaJ domain [PS50076] (4-74)
  IPR001623 DnaJ domain [SM00271] (3-66)
  IPR001623 DnaJ domain [cd06257] (4-63)
  IPR018253 DnaJ domain, conserved site [PS00636] (51-70)
  IPR036869 Chaperone J-domain superfamily [G3DSA:1.10.287.110] (1-99)
  IPR036869 Chaperone J-domain superfamily [SSF46565] (2-79)